Protein AF-A0A9P4SF48-F1 (afdb_monomer_lite)

Foldseek 3Di:
DPPPVVVLVCLLVVLDPVLLVVLVVLLVVLVVVCVVCCVPCVPPPLSVLSVVVSVLSVVLSVLCVPDDSVCNRVVSLVSLVVCVVSLVVNLVSLVVLCVVVPRVVVSVVSNVSSVSNCVSSVSVVSVVVVVVVVVVD

Sequence (137 aa):
MESHHTVSSQIIYGFNEIKYNRLIEIAEICKQLRRRHANQFRRALWYNQFQRFGKELRRLIEFIDTAEQTFRTIEILSRVQEWSSFIIHWTLSASQLIADVRYASIGVAWLGLLAEVSSILRLQELRTEVSSDETAH

Secondary structure (DSSP, 8-state):
--SHHHHHHHHHHH--HHHHHHHHHHHHHHHHHHHHHTTTSTT-HHHHHHHHHHHHHHHHHHHHHHS-TTTHHHHHHHHHHHHHHHHHHHHHHHHHHHHTSTTHHHHHHHHHHHHHHHHHTTHHHHHHHHHHHTT--

InterPro domains:
  IPR047204 RNase MRP protein 1, RNA binding domain [PF20945] (32-116)

Radius of gyration: 16.47 Å; chains: 1; bounding box: 49×40×40 Å

Structure (mmCIF, N/CA/C/O backbone):
data_AF-A0A9P4SF48-F1
#
_entry.id   AF-A0A9P4SF48-F1
#
loop_
_atom_site.group_PDB
_atom_site.id
_atom_site.type_symbol
_atom_site.label_atom_id
_atom_site.label_alt_id
_atom_site.label_comp_id
_atom_site.label_asym_id
_atom_site.label_entity_id
_atom_site.label_seq_id
_atom_site.pdbx_PDB_ins_code
_atom_site.Cartn_x
_atom_site.Cartn_y
_atom_site.Cartn_z
_atom_site.occupancy
_atom_site.B_iso_or_equiv
_atom_site.auth_seq_id
_atom_site.auth_comp_id
_atom_site.auth_asym_id
_atom_site.auth_atom_id
_atom_site.pdbx_PDB_model_num
ATOM 1 N N . MET A 1 1 ? -32.097 18.977 2.983 1.00 40.44 1 MET A N 1
ATOM 2 C CA . MET A 1 1 ? -31.167 19.139 4.125 1.00 40.44 1 MET A CA 1
ATOM 3 C C . MET A 1 1 ? -30.929 17.820 4.883 1.00 40.44 1 MET A C 1
ATOM 5 O O . MET A 1 1 ? -30.562 17.861 6.045 1.00 40.44 1 MET A O 1
ATOM 9 N N . GLU A 1 2 ? -31.066 16.644 4.250 1.00 34.16 2 GLU A N 1
ATOM 10 C CA . GLU A 1 2 ? -30.988 15.334 4.945 1.00 34.16 2 GLU A CA 1
ATOM 11 C C . GLU A 1 2 ? -29.824 14.433 4.481 1.00 34.16 2 GLU A C 1
ATOM 13 O O . GLU A 1 2 ? -29.672 13.322 4.973 1.00 34.16 2 GLU A O 1
ATOM 18 N N . SER A 1 3 ? -28.969 14.893 3.564 1.00 43.66 3 SER A N 1
ATOM 19 C CA . SER A 1 3 ? -27.959 14.056 2.895 1.00 43.66 3 SER A CA 1
ATOM 20 C C . SER A 1 3 ? -26.637 13.875 3.659 1.00 43.66 3 SER A C 1
ATOM 22 O O . SER A 1 3 ? -25.960 12.871 3.454 1.00 43.66 3 SER A O 1
ATOM 24 N N . HIS A 1 4 ? -26.264 14.793 4.560 1.00 38.34 4 HIS A N 1
ATOM 25 C CA . HIS A 1 4 ? -24.947 14.760 5.226 1.00 38.34 4 HIS A CA 1
ATOM 26 C C . HIS A 1 4 ? -24.825 13.683 6.321 1.00 38.34 4 HIS A C 1
ATOM 28 O O . HIS A 1 4 ? -23.736 13.170 6.569 1.00 38.34 4 HIS A O 1
ATOM 34 N N . HIS A 1 5 ? -25.932 13.281 6.957 1.00 38.88 5 HIS A N 1
ATOM 35 C CA . HIS A 1 5 ? -25.900 12.236 7.989 1.00 38.88 5 HIS A CA 1
ATOM 36 C C . HIS A 1 5 ? -25.850 10.815 7.406 1.00 38.88 5 HIS A C 1
ATOM 38 O O . HIS A 1 5 ? -25.310 9.908 8.036 1.00 38.88 5 HIS A O 1
ATOM 44 N N . THR A 1 6 ? -26.367 10.601 6.194 1.00 43.22 6 THR A N 1
ATOM 45 C CA . THR A 1 6 ? -26.578 9.256 5.637 1.00 43.22 6 THR A CA 1
ATOM 46 C C . THR A 1 6 ? -25.283 8.598 5.151 1.00 43.22 6 THR A C 1
ATOM 48 O O . THR A 1 6 ? -25.113 7.389 5.309 1.00 43.22 6 THR A O 1
ATOM 51 N N . VAL A 1 7 ? -24.345 9.376 4.600 1.00 46.00 7 VAL A N 1
ATOM 52 C CA . VAL A 1 7 ? -23.076 8.865 4.043 1.00 46.00 7 VAL A CA 1
ATOM 53 C C . VAL A 1 7 ? -22.065 8.563 5.147 1.00 46.00 7 VAL A C 1
ATOM 55 O O . VAL A 1 7 ? -21.490 7.475 5.164 1.00 46.00 7 VAL A O 1
ATOM 58 N N . SER A 1 8 ? -21.939 9.450 6.143 1.00 44.97 8 SER A N 1
ATOM 59 C CA . SER A 1 8 ? -21.146 9.177 7.350 1.00 44.97 8 SER A CA 1
ATOM 60 C C . SER A 1 8 ? -21.613 7.888 8.035 1.00 44.97 8 SER A C 1
ATOM 62 O O . SER A 1 8 ? -20.789 7.033 8.350 1.00 44.97 8 SER A O 1
ATOM 64 N N . SER A 1 9 ? -22.927 7.663 8.164 1.00 39.47 9 SER A N 1
ATOM 65 C CA . SER A 1 9 ? -23.473 6.394 8.667 1.00 39.47 9 SER A CA 1
ATOM 66 C C . SER A 1 9 ? -23.155 5.188 7.768 1.00 39.47 9 SER A C 1
ATOM 68 O O . SER A 1 9 ? -22.844 4.119 8.282 1.00 39.47 9 SER A O 1
ATOM 70 N N . GLN A 1 10 ? -23.152 5.318 6.439 1.00 44.03 10 GLN A N 1
ATOM 71 C CA . GLN A 1 10 ? -22.770 4.215 5.540 1.00 44.03 10 GLN A CA 1
ATOM 72 C C . GLN A 1 10 ? -21.273 3.881 5.568 1.00 44.03 10 GLN A C 1
ATOM 74 O O . GLN A 1 10 ? -20.910 2.729 5.339 1.00 44.03 10 GLN A O 1
ATOM 79 N N . ILE A 1 11 ? -20.404 4.844 5.880 1.00 49.44 11 ILE A N 1
ATOM 80 C CA . ILE A 1 11 ? -18.979 4.593 6.130 1.00 49.44 11 ILE A CA 1
ATOM 81 C C . ILE A 1 11 ? -18.800 3.904 7.495 1.00 49.44 11 ILE A C 1
ATOM 83 O O . ILE A 1 11 ? -18.066 2.919 7.578 1.00 49.44 11 ILE A O 1
ATOM 87 N N . ILE A 1 12 ? -19.550 4.339 8.523 1.00 46.34 12 ILE A N 1
ATOM 88 C CA . ILE A 1 12 ? -19.591 3.738 9.875 1.00 46.34 12 ILE A CA 1
ATOM 89 C C . ILE A 1 12 ? -20.062 2.269 9.839 1.00 46.34 12 ILE A C 1
ATOM 91 O O . ILE A 1 12 ? -19.484 1.428 10.521 1.00 46.34 12 ILE A O 1
ATOM 95 N N . TYR A 1 13 ? -21.071 1.934 9.027 1.00 42.44 13 TYR A N 1
ATOM 96 C CA . TYR A 1 13 ? -21.633 0.574 8.928 1.00 42.44 13 TYR A CA 1
ATOM 97 C C . TYR A 1 13 ? -21.076 -0.263 7.761 1.00 42.44 13 TYR A C 1
ATOM 99 O O . TYR A 1 13 ? -21.312 -1.468 7.688 1.00 42.44 13 TYR A O 1
ATOM 107 N N . GLY A 1 14 ? -20.350 0.355 6.826 1.00 50.97 14 GLY A N 1
ATOM 108 C CA . GLY A 1 14 ? -19.890 -0.282 5.591 1.00 50.97 14 GLY A CA 1
ATOM 109 C C . GLY A 1 14 ? -18.484 -0.869 5.658 1.00 50.97 14 GLY A C 1
ATOM 110 O O . GLY A 1 14 ? -18.079 -1.552 4.709 1.00 50.97 14 GLY A O 1
ATOM 111 N N . PHE A 1 15 ? -17.734 -0.605 6.730 1.00 61.31 15 PHE A N 1
ATOM 112 C CA . PHE A 1 15 ? -16.436 -1.222 6.984 1.00 61.31 15 PHE A CA 1
ATOM 113 C C . PHE A 1 15 ? -16.646 -2.590 7.643 1.00 61.31 15 PHE A C 1
ATOM 115 O O . PHE A 1 15 ? -16.582 -2.747 8.859 1.00 61.31 15 PHE A O 1
ATOM 122 N N . ASN A 1 16 ? -16.997 -3.575 6.818 1.00 69.56 16 ASN A N 1
ATOM 123 C CA . ASN A 1 16 ? -17.230 -4.938 7.272 1.00 69.56 16 ASN A CA 1
ATOM 124 C C . ASN A 1 16 ? -15.921 -5.739 7.349 1.00 69.56 16 ASN A C 1
ATOM 126 O O . ASN A 1 16 ? -14.893 -5.368 6.775 1.00 69.56 16 ASN A O 1
ATOM 130 N N . GLU A 1 17 ? -15.989 -6.877 8.032 1.00 75.81 17 GLU A N 1
ATOM 131 C CA . GLU A 1 17 ? -14.872 -7.810 8.206 1.00 75.81 17 GLU A CA 1
ATOM 132 C C . GLU A 1 17 ? -14.220 -8.210 6.869 1.00 75.81 17 GLU A C 1
ATOM 134 O O . GLU A 1 17 ? -13.002 -8.322 6.779 1.00 75.81 17 GLU A O 1
ATOM 139 N N . ILE A 1 18 ? -15.007 -8.324 5.793 1.00 80.00 18 ILE A N 1
ATOM 140 C CA . ILE A 1 18 ? -14.515 -8.658 4.448 1.00 80.00 18 ILE A CA 1
ATOM 141 C C . ILE A 1 18 ? -13.561 -7.578 3.921 1.00 80.00 18 ILE A C 1
ATOM 143 O O . ILE A 1 18 ? -12.457 -7.889 3.476 1.00 80.00 18 ILE A O 1
ATOM 147 N N . LYS A 1 19 ? -13.961 -6.302 3.975 1.00 83.56 19 LYS A N 1
ATOM 148 C CA . LYS A 1 19 ? -13.115 -5.184 3.530 1.00 83.56 19 LYS A CA 1
ATOM 149 C C . LYS A 1 19 ? -11.859 -5.057 4.380 1.00 83.56 19 LYS A C 1
ATOM 151 O O . LYS A 1 19 ? -10.785 -4.797 3.844 1.00 83.56 19 LYS A O 1
ATOM 156 N N . TYR A 1 20 ? -11.991 -5.266 5.686 1.00 85.44 20 TYR A N 1
ATOM 157 C CA . TYR A 1 20 ? -10.865 -5.243 6.611 1.00 85.44 20 TYR A CA 1
ATOM 158 C C . TYR A 1 20 ? -9.843 -6.348 6.301 1.00 85.44 20 TYR A C 1
ATOM 160 O O . TYR A 1 20 ? -8.666 -6.055 6.078 1.00 85.44 20 TYR A O 1
ATOM 168 N N . ASN A 1 21 ? -10.302 -7.595 6.166 1.00 87.56 21 ASN A N 1
ATOM 169 C CA . ASN A 1 21 ? -9.464 -8.727 5.766 1.00 87.56 21 ASN A CA 1
ATOM 170 C C . ASN A 1 21 ? -8.783 -8.464 4.422 1.00 87.56 21 ASN A C 1
ATOM 172 O O . ASN A 1 21 ? -7.598 -8.754 4.250 1.00 87.56 21 ASN A O 1
ATOM 176 N N . ARG A 1 22 ? -9.489 -7.815 3.492 1.00 91.81 22 ARG A N 1
ATOM 177 C CA . ARG A 1 22 ? -8.907 -7.453 2.204 1.00 91.81 22 ARG A CA 1
ATOM 1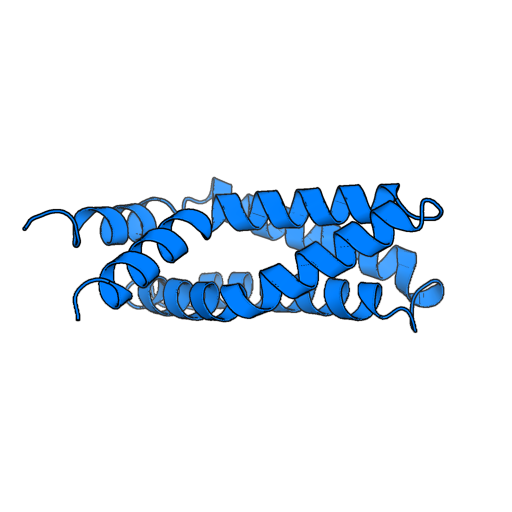78 C C . ARG A 1 22 ? -7.768 -6.437 2.323 1.00 91.81 22 ARG A C 1
ATOM 180 O O . ARG A 1 22 ? -6.761 -6.575 1.630 1.00 91.81 22 ARG A O 1
ATOM 187 N N . LEU A 1 23 ? -7.864 -5.451 3.219 1.00 91.25 23 LEU A N 1
ATOM 188 C CA . LEU A 1 23 ? -6.747 -4.534 3.485 1.00 91.25 23 LEU A CA 1
ATOM 189 C C . LEU A 1 23 ? -5.534 -5.268 4.070 1.00 91.25 23 LEU A C 1
ATOM 191 O O . LEU A 1 23 ? -4.406 -4.974 3.666 1.00 91.25 23 LEU A O 1
ATOM 195 N N . ILE A 1 24 ? -5.749 -6.239 4.966 1.00 93.44 24 ILE A N 1
ATOM 196 C CA . ILE A 1 24 ? -4.673 -7.083 5.510 1.00 93.44 24 ILE A CA 1
ATOM 197 C C . ILE A 1 24 ? -3.973 -7.853 4.387 1.00 93.44 24 ILE A C 1
ATOM 199 O O . ILE A 1 24 ? -2.742 -7.835 4.299 1.00 93.44 24 ILE A O 1
ATOM 203 N N . GLU A 1 25 ? -4.738 -8.486 3.498 1.00 95.69 25 GLU A N 1
ATOM 204 C CA . GLU A 1 25 ? -4.190 -9.211 2.349 1.00 95.69 25 GLU A CA 1
ATOM 205 C C . GLU A 1 25 ? -3.341 -8.297 1.458 1.00 95.69 25 GLU A C 1
ATOM 207 O O . GLU A 1 25 ? -2.202 -8.634 1.123 1.00 95.69 25 GLU A O 1
ATOM 212 N N . ILE A 1 26 ? -3.846 -7.104 1.126 1.00 95.88 26 ILE A N 1
ATOM 213 C CA . ILE A 1 26 ? -3.108 -6.114 0.330 1.00 95.88 26 ILE A CA 1
ATOM 214 C C . ILE A 1 26 ? -1.818 -5.688 1.045 1.00 95.88 26 ILE A C 1
ATOM 216 O O . ILE A 1 26 ? -0.759 -5.584 0.413 1.00 95.88 26 ILE A O 1
ATOM 220 N N . ALA A 1 27 ? -1.863 -5.470 2.361 1.00 95.62 27 ALA A N 1
ATOM 221 C CA . ALA A 1 27 ? -0.685 -5.119 3.149 1.00 95.62 27 ALA A CA 1
ATOM 222 C C . ALA A 1 27 ? 0.371 -6.236 3.146 1.00 95.62 27 ALA A C 1
ATOM 224 O O . ALA A 1 27 ? 1.577 -5.947 3.073 1.00 95.62 27 ALA A O 1
ATOM 225 N N . GLU A 1 28 ? -0.055 -7.501 3.173 1.00 96.69 28 GLU A N 1
ATOM 226 C CA . GLU A 1 28 ? 0.846 -8.648 3.081 1.00 96.69 28 GLU A CA 1
ATOM 227 C C . GLU A 1 28 ? 1.441 -8.783 1.673 1.00 96.69 28 GLU A C 1
ATOM 229 O O . GLU A 1 28 ? 2.657 -8.951 1.549 1.00 96.69 28 GLU A O 1
ATOM 234 N N . ILE A 1 29 ? 0.653 -8.581 0.611 1.00 95.94 29 ILE A N 1
ATOM 235 C CA . ILE A 1 29 ? 1.164 -8.511 -0.770 1.00 95.94 29 ILE A CA 1
ATOM 236 C C . ILE A 1 29 ? 2.232 -7.415 -0.879 1.00 95.94 29 ILE A C 1
ATOM 238 O O . ILE A 1 29 ? 3.336 -7.658 -1.376 1.00 95.94 29 ILE A O 1
ATOM 242 N N . CYS A 1 30 ? 1.965 -6.222 -0.337 1.00 94.94 30 CYS A N 1
ATOM 243 C CA . CYS A 1 30 ? 2.929 -5.122 -0.336 1.00 94.94 30 CYS A CA 1
ATOM 244 C C . CYS A 1 30 ? 4.225 -5.497 0.394 1.00 94.94 30 CYS A C 1
ATOM 246 O O . CYS A 1 30 ? 5.331 -5.180 -0.055 1.00 94.94 30 CYS A O 1
ATOM 248 N N . LYS A 1 31 ? 4.112 -6.193 1.529 1.00 95.44 31 LYS A N 1
ATOM 249 C CA . LYS A 1 31 ? 5.257 -6.680 2.305 1.00 95.44 31 LYS A CA 1
ATOM 250 C C . LYS A 1 31 ? 6.065 -7.726 1.538 1.00 95.44 31 LYS A C 1
ATOM 252 O O . LYS A 1 31 ? 7.296 -7.643 1.564 1.00 95.44 31 LYS A O 1
ATOM 257 N N . GLN A 1 32 ? 5.412 -8.661 0.853 1.00 94.62 32 GLN A N 1
ATOM 258 C CA . GLN A 1 32 ? 6.067 -9.686 0.039 1.00 94.62 32 GLN A CA 1
ATOM 259 C C . GLN A 1 32 ? 6.794 -9.075 -1.163 1.00 94.62 32 GLN A C 1
ATOM 261 O O . GLN A 1 32 ? 7.984 -9.336 -1.350 1.00 94.62 32 GLN A O 1
ATOM 266 N N . LEU A 1 33 ? 6.136 -8.184 -1.913 1.00 92.31 33 LEU A N 1
ATOM 267 C CA . LEU A 1 33 ? 6.748 -7.453 -3.028 1.00 92.31 33 LEU A CA 1
ATOM 268 C C . LEU A 1 33 ? 7.956 -6.635 -2.563 1.00 92.31 33 LEU A C 1
ATOM 270 O O . LEU A 1 33 ? 9.031 -6.708 -3.158 1.00 92.31 33 LEU A O 1
ATOM 274 N N . ARG A 1 34 ? 7.824 -5.923 -1.438 1.00 92.19 34 ARG A N 1
ATOM 275 C CA . ARG A 1 34 ? 8.937 -5.183 -0.832 1.00 92.19 34 ARG A CA 1
ATOM 276 C C . ARG A 1 34 ? 10.104 -6.113 -0.497 1.00 92.19 34 ARG A C 1
ATOM 278 O O . ARG A 1 34 ? 11.241 -5.809 -0.830 1.00 92.19 34 ARG A O 1
ATOM 285 N N . ARG A 1 35 ? 9.853 -7.258 0.146 1.00 93.19 35 ARG A N 1
ATOM 286 C CA . ARG A 1 35 ? 10.916 -8.225 0.478 1.00 93.19 35 ARG A CA 1
ATOM 287 C C . ARG A 1 35 ? 11.625 -8.738 -0.776 1.00 93.19 35 ARG A C 1
ATOM 289 O O . ARG A 1 35 ? 12.851 -8.746 -0.803 1.00 93.19 35 ARG A O 1
ATOM 296 N N . ARG A 1 36 ? 10.868 -9.098 -1.816 1.00 92.12 36 ARG A N 1
ATOM 297 C CA . ARG A 1 36 ? 11.408 -9.619 -3.080 1.00 92.12 36 ARG A CA 1
ATOM 298 C C . ARG A 1 36 ? 12.283 -8.602 -3.812 1.00 92.12 36 ARG A C 1
ATOM 300 O O . ARG A 1 36 ? 13.304 -8.973 -4.381 1.00 92.12 36 ARG A O 1
ATOM 307 N N . HIS A 1 37 ? 11.904 -7.327 -3.778 1.00 89.88 37 HIS A N 1
ATOM 308 C CA . HIS A 1 37 ? 12.526 -6.296 -4.607 1.00 89.88 37 HIS A CA 1
ATOM 309 C C . HIS A 1 37 ? 13.436 -5.312 -3.850 1.00 89.88 37 HIS A C 1
ATOM 311 O O . HIS A 1 37 ? 14.045 -4.434 -4.465 1.00 89.88 37 HIS A O 1
ATOM 317 N N . ALA A 1 38 ? 13.608 -5.480 -2.533 1.00 89.62 38 ALA A N 1
ATOM 318 C CA . ALA A 1 38 ? 14.399 -4.579 -1.688 1.00 89.62 38 ALA A CA 1
ATOM 319 C C . ALA A 1 38 ? 15.848 -4.381 -2.135 1.00 89.62 38 ALA A C 1
ATOM 321 O O . ALA A 1 38 ? 16.389 -3.290 -1.967 1.00 89.62 38 ALA A O 1
ATOM 322 N N . ASN A 1 39 ? 16.478 -5.411 -2.697 1.00 90.94 39 ASN A N 1
ATOM 323 C CA . ASN A 1 39 ? 17.860 -5.315 -3.164 1.00 90.94 39 ASN A CA 1
ATOM 324 C C . ASN A 1 39 ? 17.962 -4.757 -4.588 1.00 90.94 39 ASN A C 1
ATOM 326 O O . ASN A 1 39 ? 18.960 -4.122 -4.908 1.00 90.94 39 ASN A O 1
ATOM 330 N N . GLN A 1 40 ? 16.928 -4.942 -5.413 1.00 90.38 40 GLN A N 1
ATOM 331 C CA . GLN A 1 40 ? 16.910 -4.498 -6.810 1.00 90.38 40 GLN A CA 1
ATOM 332 C C . GLN A 1 40 ? 16.604 -3.001 -6.930 1.00 90.38 40 GLN A C 1
ATOM 334 O O . GLN A 1 40 ? 17.229 -2.305 -7.723 1.00 90.38 40 GLN A O 1
ATOM 339 N N . PHE A 1 41 ? 15.679 -2.485 -6.114 1.00 91.56 41 PHE A N 1
ATOM 340 C CA . PHE A 1 41 ? 15.150 -1.124 -6.276 1.00 91.56 41 PHE A CA 1
ATOM 341 C C . PHE 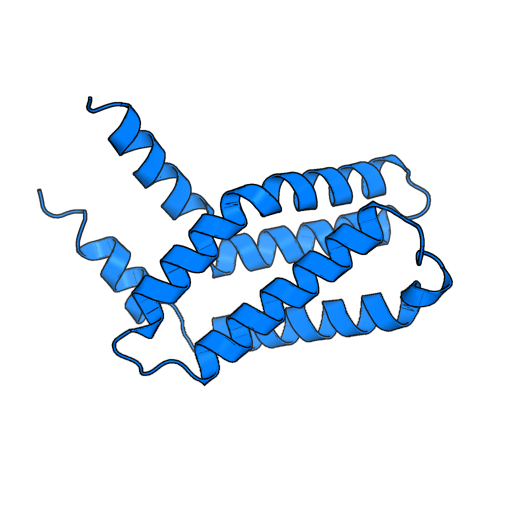A 1 41 ? 15.397 -0.216 -5.076 1.00 91.56 41 PHE A C 1
ATOM 343 O O . PHE A 1 41 ? 14.740 0.809 -4.937 1.00 91.56 41 PHE A O 1
ATOM 350 N N . ARG A 1 42 ? 16.377 -0.541 -4.222 1.00 88.88 42 ARG A N 1
ATOM 351 C CA . ARG A 1 42 ? 16.677 0.202 -2.983 1.00 88.88 42 ARG A CA 1
ATOM 352 C C . ARG A 1 42 ? 16.781 1.722 -3.166 1.00 88.88 42 ARG A C 1
ATOM 354 O O . ARG A 1 42 ? 16.457 2.462 -2.248 1.00 88.88 42 ARG A O 1
ATOM 361 N N . ARG A 1 43 ? 17.279 2.177 -4.319 1.00 90.75 43 ARG A N 1
ATOM 362 C CA . ARG A 1 43 ? 17.488 3.600 -4.640 1.00 90.75 43 ARG A CA 1
ATOM 363 C C . ARG A 1 43 ? 16.439 4.174 -5.598 1.00 90.75 43 ARG A C 1
ATOM 365 O O . ARG A 1 43 ? 16.538 5.338 -5.967 1.00 90.75 43 ARG A O 1
ATOM 372 N N . ALA A 1 44 ? 15.465 3.377 -6.032 1.00 89.62 44 ALA A N 1
ATOM 373 C CA . ALA A 1 44 ? 14.458 3.835 -6.974 1.00 89.62 44 ALA A CA 1
ATOM 374 C C . ALA A 1 44 ? 13.413 4.705 -6.263 1.00 89.62 44 ALA A C 1
ATOM 376 O O . ALA A 1 44 ? 12.854 4.317 -5.237 1.00 89.62 44 ALA A O 1
ATOM 377 N N . LEU A 1 45 ? 13.113 5.877 -6.829 1.00 89.50 45 LEU A N 1
ATOM 378 C CA . LEU A 1 45 ? 12.154 6.818 -6.240 1.00 89.50 45 LEU A CA 1
ATOM 379 C C . LEU A 1 45 ? 10.749 6.215 -6.122 1.00 89.50 45 LEU A C 1
ATOM 381 O O . LEU A 1 45 ? 10.121 6.324 -5.069 1.00 89.50 45 LEU A O 1
ATOM 385 N N . TRP A 1 46 ? 10.291 5.510 -7.161 1.00 91.44 46 TRP A N 1
ATOM 386 C CA . TRP A 1 46 ? 9.006 4.805 -7.138 1.00 91.44 46 TRP A CA 1
ATOM 387 C C . TRP A 1 46 ? 8.952 3.759 -6.017 1.00 91.44 46 TRP A C 1
ATOM 389 O O . TRP A 1 46 ? 7.909 3.563 -5.400 1.00 91.44 46 TRP A O 1
ATOM 399 N N . TYR A 1 47 ? 10.084 3.121 -5.702 1.00 92.88 47 TYR A N 1
ATOM 400 C CA . TYR A 1 47 ? 10.156 2.090 -4.673 1.00 92.88 47 TYR A CA 1
ATOM 401 C C . TYR A 1 47 ? 10.023 2.691 -3.271 1.00 92.88 47 TYR A C 1
ATOM 403 O O . TYR A 1 47 ? 9.330 2.125 -2.428 1.00 92.88 47 TYR A O 1
ATOM 411 N N . ASN A 1 48 ? 10.580 3.881 -3.037 1.00 92.44 48 ASN A N 1
ATOM 412 C CA . ASN A 1 48 ? 10.353 4.628 -1.796 1.00 92.44 48 ASN A CA 1
ATOM 413 C C . ASN A 1 48 ? 8.870 4.999 -1.624 1.00 92.44 48 ASN A C 1
ATOM 415 O O . ASN A 1 48 ? 8.321 4.886 -0.527 1.00 92.44 48 ASN A O 1
ATOM 419 N N . GLN A 1 49 ? 8.201 5.396 -2.711 1.00 93.25 49 GLN A N 1
ATOM 420 C CA . GLN A 1 49 ? 6.768 5.704 -2.699 1.00 93.25 49 GLN A CA 1
ATOM 421 C C . GLN A 1 49 ? 5.917 4.453 -2.443 1.00 93.25 49 GLN A C 1
ATOM 423 O O . GLN A 1 49 ? 5.010 4.487 -1.613 1.00 93.25 49 GLN A O 1
ATOM 428 N N . PHE A 1 50 ? 6.272 3.319 -3.049 1.00 94.06 50 PHE A N 1
ATOM 429 C CA . PHE A 1 50 ? 5.649 2.024 -2.772 1.00 94.06 50 PHE A CA 1
ATOM 430 C C . PHE A 1 50 ? 5.830 1.586 -1.309 1.00 94.06 50 PHE A C 1
ATOM 432 O O . PHE A 1 50 ? 4.892 1.125 -0.656 1.00 94.06 50 PHE A O 1
ATOM 439 N N . GLN A 1 51 ? 7.030 1.769 -0.751 1.00 93.88 51 GLN A N 1
ATOM 440 C CA . GLN A 1 51 ? 7.292 1.496 0.661 1.00 93.88 51 GLN A CA 1
ATOM 441 C C . GLN A 1 51 ? 6.453 2.380 1.584 1.00 93.88 51 GLN A C 1
ATOM 443 O O . GLN A 1 51 ? 5.945 1.883 2.593 1.00 93.88 51 GLN A O 1
ATOM 448 N N . ARG A 1 52 ? 6.308 3.666 1.243 1.00 93.12 52 ARG A N 1
ATOM 449 C CA . ARG A 1 52 ? 5.461 4.607 1.978 1.00 93.12 52 ARG A CA 1
ATOM 450 C C . ARG A 1 52 ? 4.002 4.168 1.938 1.00 93.12 52 ARG A C 1
ATOM 452 O O . ARG A 1 52 ? 3.416 4.038 3.004 1.00 93.12 52 ARG A O 1
ATOM 459 N N . PHE A 1 53 ? 3.468 3.841 0.763 1.00 93.69 53 PHE A N 1
ATOM 460 C CA . PHE A 1 53 ? 2.120 3.286 0.611 1.00 93.69 53 PHE A CA 1
ATOM 461 C C . PHE A 1 53 ? 1.889 2.082 1.536 1.00 93.69 53 PHE A C 1
ATOM 463 O O . PHE A 1 53 ? 1.000 2.105 2.382 1.00 93.69 53 PHE A O 1
ATOM 470 N N . GLY A 1 54 ? 2.755 1.065 1.471 1.00 94.25 54 GLY A N 1
ATOM 471 C CA . GLY A 1 54 ? 2.617 -0.117 2.326 1.00 94.25 54 GLY A CA 1
ATOM 472 C C . GLY A 1 54 ? 2.816 0.159 3.825 1.00 94.25 54 GLY A C 1
ATOM 473 O O . GLY A 1 54 ? 2.383 -0.637 4.657 1.00 94.25 54 GLY A O 1
ATOM 474 N N . LYS A 1 55 ? 3.506 1.244 4.202 1.00 93.38 55 LYS A N 1
ATOM 475 C CA . LYS A 1 55 ? 3.647 1.679 5.600 1.00 93.38 55 LYS A CA 1
ATOM 476 C C . LYS A 1 55 ? 2.380 2.373 6.090 1.00 93.38 55 LYS A C 1
ATOM 478 O O . LYS A 1 55 ? 1.917 2.034 7.172 1.00 93.38 55 LYS A O 1
ATOM 483 N N . GLU A 1 56 ? 1.834 3.297 5.307 1.00 91.75 56 GLU A N 1
ATOM 484 C CA . GLU A 1 56 ? 0.581 3.975 5.644 1.00 91.75 56 GLU A CA 1
ATOM 485 C C . GLU A 1 56 ? -0.579 2.978 5.715 1.00 91.75 56 GLU A C 1
ATOM 487 O O . GLU A 1 56 ? -1.331 2.997 6.684 1.00 91.75 56 GLU A O 1
ATOM 492 N N . LEU A 1 57 ? -0.645 2.010 4.795 1.00 92.12 57 LEU A N 1
ATOM 493 C CA . LEU A 1 57 ? -1.651 0.949 4.850 1.00 92.12 57 LEU A CA 1
ATOM 494 C C . LEU A 1 57 ? -1.600 0.136 6.148 1.00 92.12 57 LEU A C 1
ATOM 496 O O . LEU A 1 57 ? -2.635 -0.103 6.761 1.00 92.12 57 LEU A O 1
ATOM 500 N N . ARG A 1 58 ? -0.404 -0.245 6.608 1.00 92.50 58 ARG A N 1
ATOM 501 C CA . ARG A 1 58 ? -0.258 -0.928 7.903 1.00 92.50 58 ARG A CA 1
ATOM 502 C C . ARG A 1 58 ? -0.690 -0.054 9.073 1.00 92.50 58 ARG A C 1
ATOM 504 O O . ARG A 1 58 ? -1.393 -0.544 9.940 1.00 92.50 58 ARG A O 1
ATOM 511 N N . ARG A 1 59 ? -0.321 1.230 9.070 1.00 90.19 59 ARG A N 1
ATOM 512 C CA . ARG A 1 59 ? -0.742 2.179 10.112 1.00 90.19 59 ARG A CA 1
ATOM 513 C C . ARG A 1 59 ? -2.257 2.315 10.178 1.00 90.19 59 ARG A C 1
ATOM 515 O O . ARG A 1 59 ? -2.798 2.423 11.267 1.00 90.19 59 ARG A O 1
ATOM 522 N N . LEU A 1 60 ? -2.930 2.308 9.028 1.00 86.94 60 LEU A N 1
ATOM 523 C CA . LEU A 1 60 ? -4.387 2.331 8.972 1.00 86.94 60 LEU A CA 1
ATOM 524 C C . LEU A 1 60 ? -4.990 1.058 9.578 1.00 86.94 60 LEU A C 1
ATOM 526 O O . LEU A 1 60 ? -5.923 1.160 10.361 1.00 86.94 60 LEU A O 1
ATOM 530 N N . ILE A 1 61 ? -4.446 -0.118 9.256 1.00 88.62 61 ILE A N 1
ATOM 531 C CA . ILE A 1 61 ? -4.898 -1.404 9.815 1.00 88.62 61 ILE A CA 1
ATOM 532 C C . ILE A 1 61 ? -4.682 -1.448 11.332 1.00 88.62 61 ILE A C 1
ATOM 534 O O . ILE A 1 61 ? -5.623 -1.716 12.067 1.00 88.62 61 ILE A O 1
ATOM 538 N N . GLU A 1 62 ? -3.479 -1.108 11.801 1.00 88.44 62 GLU A N 1
ATOM 539 C CA . GLU A 1 62 ? -3.153 -1.025 13.232 1.00 88.44 62 GLU A CA 1
ATOM 540 C C . GLU A 1 62 ? -4.102 -0.061 13.952 1.00 88.44 62 GLU A C 1
ATOM 542 O O . GLU A 1 62 ? -4.625 -0.375 15.016 1.00 88.44 62 GLU A O 1
ATOM 547 N N . PHE A 1 63 ? -4.374 1.093 13.339 1.00 83.81 63 PHE A N 1
ATOM 548 C CA . PHE A 1 63 ? -5.321 2.062 13.868 1.00 83.81 63 PHE A CA 1
ATOM 549 C C . PHE A 1 63 ? -6.742 1.489 13.960 1.00 83.81 63 PHE A C 1
ATOM 551 O O . PHE A 1 63 ? -7.397 1.638 14.991 1.00 83.81 63 PHE A O 1
ATOM 558 N N . ILE A 1 64 ? -7.205 0.807 12.907 1.00 80.75 64 ILE A N 1
ATOM 559 C CA . ILE A 1 64 ? -8.498 0.120 12.905 1.00 80.75 64 ILE A CA 1
ATOM 560 C C . ILE A 1 64 ? -8.548 -0.923 14.021 1.00 80.75 64 ILE A C 1
ATOM 562 O O . ILE A 1 64 ? -9.581 -1.030 14.663 1.00 80.75 64 ILE A O 1
ATOM 566 N N . ASP A 1 65 ? -7.473 -1.655 14.301 1.00 82.50 65 ASP A N 1
ATOM 567 C CA . ASP A 1 65 ? -7.468 -2.655 15.373 1.00 82.50 65 ASP A CA 1
ATOM 568 C C . ASP A 1 65 ? -7.555 -2.033 16.765 1.00 82.50 65 ASP A C 1
ATOM 570 O O . ASP A 1 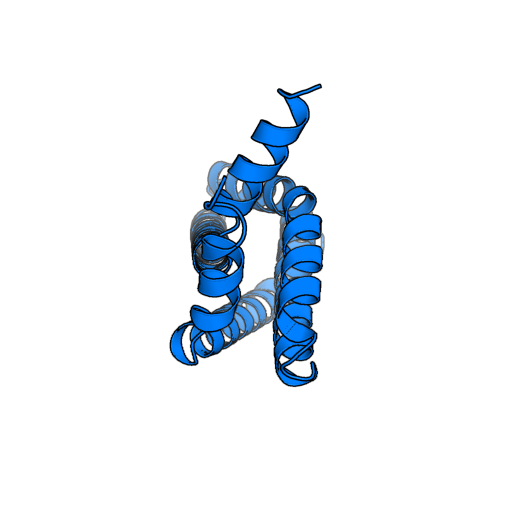65 ? -8.284 -2.534 17.622 1.00 82.50 65 ASP A O 1
ATOM 574 N N . THR A 1 66 ? -6.833 -0.935 16.995 1.00 79.12 66 THR A N 1
ATOM 575 C CA . THR A 1 66 ? -6.683 -0.348 18.334 1.00 79.12 66 THR A CA 1
ATOM 576 C C . THR A 1 66 ? -7.744 0.685 18.697 1.00 79.12 66 THR A C 1
ATOM 578 O O . THR A 1 66 ? -7.930 0.965 19.878 1.00 79.12 66 THR A O 1
ATOM 581 N N . ALA A 1 67 ? -8.420 1.290 17.717 1.00 67.88 67 ALA A N 1
ATOM 582 C CA . ALA A 1 67 ? -9.376 2.361 17.981 1.00 67.88 67 ALA A CA 1
ATOM 583 C C . ALA A 1 67 ? -10.663 1.830 18.631 1.00 67.88 67 ALA A C 1
ATOM 585 O O . ALA A 1 67 ? -11.287 0.896 18.109 1.00 67.88 67 ALA A O 1
ATOM 586 N N . GLU A 1 68 ? -11.100 2.469 19.723 1.00 62.47 68 GLU A N 1
ATOM 587 C CA . GLU A 1 68 ? -12.432 2.268 20.303 1.00 62.47 68 GLU A CA 1
ATOM 588 C C . GLU A 1 68 ? -13.515 2.542 19.245 1.00 62.47 68 GLU A C 1
ATOM 590 O O . GLU A 1 68 ? -13.408 3.493 18.462 1.00 62.47 68 GLU A O 1
ATOM 595 N N . GLN A 1 69 ? -14.563 1.704 19.204 1.00 60.84 69 GLN A N 1
ATOM 596 C CA . GLN A 1 69 ? -15.601 1.722 18.156 1.00 60.84 69 GLN A CA 1
ATOM 597 C C . GLN A 1 69 ? -16.202 3.115 17.902 1.00 60.84 69 GLN A C 1
ATOM 599 O O . GLN A 1 69 ? -16.553 3.431 16.769 1.00 60.84 69 GLN A O 1
ATOM 604 N N . THR A 1 70 ? -16.292 3.953 18.935 1.00 54.97 70 THR A N 1
ATOM 605 C CA . THR A 1 70 ? -16.924 5.278 18.913 1.00 54.97 70 THR A CA 1
ATOM 606 C C . THR A 1 70 ? -16.102 6.363 18.207 1.00 54.97 70 THR A C 1
ATOM 608 O O . THR A 1 70 ? -16.694 7.255 17.607 1.00 54.97 70 THR A O 1
ATOM 611 N N . PHE A 1 71 ? -14.765 6.290 18.220 1.00 57.75 71 PHE A N 1
ATOM 612 C CA . PHE A 1 71 ? -13.879 7.294 17.588 1.00 57.75 71 PHE A CA 1
ATOM 613 C C . PHE A 1 71 ? -13.262 6.820 16.267 1.00 57.75 71 PHE A C 1
ATOM 615 O O . PHE A 1 71 ? -12.764 7.623 15.475 1.00 57.75 71 PHE A O 1
ATOM 622 N N . ARG A 1 72 ? -13.360 5.514 15.999 1.00 66.12 72 ARG A N 1
ATOM 623 C CA . ARG A 1 72 ? -12.759 4.828 14.854 1.00 66.12 72 ARG A CA 1
ATOM 624 C C . ARG A 1 72 ? -13.082 5.498 13.513 1.00 66.12 72 ARG A C 1
ATOM 626 O O . ARG A 1 72 ? -12.198 5.630 12.677 1.00 66.12 72 ARG A O 1
ATOM 633 N N . THR A 1 73 ? -14.309 5.965 13.297 1.00 65.19 73 THR A N 1
ATOM 634 C CA . THR A 1 73 ? -14.730 6.436 11.967 1.00 65.19 73 THR A CA 1
ATOM 635 C C . THR A 1 73 ? -14.224 7.832 11.616 1.00 65.19 73 THR A C 1
ATOM 637 O O . THR A 1 73 ? -13.710 8.023 10.518 1.00 65.19 73 THR A O 1
ATOM 640 N N . ILE A 1 74 ? -14.333 8.806 12.524 1.00 67.00 74 ILE A N 1
ATOM 641 C CA . ILE A 1 74 ? -13.899 10.190 12.254 1.00 67.00 74 ILE A CA 1
ATOM 642 C C . ILE A 1 74 ? -12.382 10.230 12.037 1.00 67.00 74 ILE A C 1
ATOM 644 O O . ILE A 1 74 ? -11.892 10.891 11.123 1.00 67.00 74 ILE A O 1
ATOM 648 N N . GLU A 1 75 ? -11.634 9.461 12.826 1.00 71.00 75 GLU A N 1
ATOM 649 C CA . GLU A 1 75 ? -10.181 9.383 12.694 1.00 71.00 75 GLU A CA 1
ATOM 650 C C . GLU A 1 75 ? -9.740 8.587 11.453 1.00 71.00 75 GLU A C 1
ATOM 652 O O . GLU A 1 75 ? -8.768 8.982 10.803 1.00 71.00 75 GLU A O 1
ATOM 657 N N . ILE A 1 76 ? -10.468 7.530 11.054 1.00 72.38 76 ILE A N 1
ATOM 658 C CA . ILE A 1 76 ? -10.254 6.876 9.748 1.00 72.38 76 ILE A CA 1
ATOM 659 C C . ILE A 1 76 ? -10.469 7.886 8.624 1.00 72.38 76 ILE A C 1
ATOM 661 O O . ILE A 1 76 ? -9.609 8.004 7.758 1.00 72.38 76 ILE A O 1
ATOM 665 N N . LEU A 1 77 ? -11.576 8.630 8.642 1.00 71.00 77 LEU A N 1
ATOM 666 C CA . LEU A 1 77 ? -11.890 9.614 7.607 1.00 71.00 77 LEU A CA 1
ATOM 667 C C . LEU A 1 77 ? -10.817 10.697 7.504 1.00 71.00 77 LEU A C 1
ATOM 669 O O . LEU A 1 77 ? -10.337 10.962 6.406 1.00 71.00 77 LEU A O 1
ATOM 673 N N . SER A 1 78 ? -10.377 11.244 8.636 1.00 76.06 78 SER A N 1
ATOM 674 C CA . SER A 1 78 ? -9.293 12.228 8.688 1.00 76.06 78 SER A CA 1
ATOM 675 C C . SER A 1 78 ? -7.993 11.683 8.076 1.00 76.06 78 SER A C 1
ATOM 677 O O . SER A 1 78 ? -7.410 12.293 7.180 1.00 76.06 78 SER A O 1
ATOM 679 N N . ARG A 1 79 ? -7.582 10.462 8.448 1.00 77.69 79 ARG A N 1
ATOM 680 C CA . ARG A 1 79 ? -6.393 9.808 7.868 1.00 77.69 79 ARG A CA 1
ATOM 681 C C . ARG A 1 79 ? -6.536 9.534 6.373 1.00 77.69 79 ARG A C 1
ATOM 683 O O . ARG A 1 79 ? -5.584 9.701 5.614 1.00 77.69 79 ARG A O 1
ATOM 690 N N . VAL A 1 80 ? -7.713 9.094 5.943 1.00 76.19 80 VAL A N 1
ATOM 691 C CA . VAL A 1 80 ? -8.023 8.844 4.531 1.00 76.19 80 VAL A CA 1
ATOM 692 C C . VAL A 1 80 ? -7.999 10.160 3.744 1.00 76.19 80 VAL A C 1
ATOM 694 O O . VAL A 1 80 ? -7.482 10.202 2.628 1.00 76.19 80 VAL A O 1
ATOM 697 N N . GLN A 1 81 ? -8.452 11.260 4.341 1.00 75.75 81 GLN A N 1
ATOM 698 C CA . GLN A 1 81 ? -8.373 12.591 3.751 1.00 75.75 81 GLN A CA 1
ATOM 699 C C . GLN A 1 81 ? -6.921 13.067 3.610 1.00 75.75 81 GLN A C 1
ATOM 701 O O . GLN A 1 81 ? -6.562 13.584 2.552 1.00 75.75 81 GLN A O 1
ATOM 706 N N . GLU A 1 82 ? -6.041 12.802 4.580 1.00 76.94 82 GLU A N 1
ATOM 707 C CA . GLU A 1 82 ? -4.598 13.067 4.440 1.00 76.94 82 GLU A CA 1
ATOM 708 C C . GLU A 1 82 ? -3.980 12.301 3.255 1.00 76.94 82 GLU A C 1
ATOM 710 O O . GLU A 1 82 ? -3.104 12.817 2.547 1.00 76.94 82 GLU A O 1
ATOM 715 N N . TRP A 1 83 ? -4.462 11.082 2.983 1.00 83.94 83 TRP A N 1
ATOM 716 C CA . TRP A 1 83 ? -3.975 10.260 1.872 1.00 83.94 83 TRP A CA 1
ATOM 717 C C . TRP A 1 83 ? -4.354 10.796 0.497 1.00 83.94 83 TRP A C 1
ATOM 719 O O . TRP A 1 83 ? -3.698 10.423 -0.477 1.00 83.94 83 TRP A O 1
ATOM 729 N N . SER A 1 84 ? -5.338 11.693 0.392 1.00 75.00 84 SER A N 1
ATOM 730 C CA . SER A 1 84 ? -5.685 12.347 -0.879 1.00 75.00 84 SER A CA 1
ATOM 731 C C . SER A 1 84 ? -4.476 13.042 -1.521 1.00 75.00 84 SER A C 1
ATOM 733 O O . SER A 1 84 ? -4.296 12.992 -2.737 1.00 75.00 84 SER A O 1
ATOM 735 N N . SER A 1 85 ? -3.580 13.599 -0.703 1.00 78.19 85 SER A N 1
ATOM 736 C CA . SER A 1 85 ? -2.333 14.204 -1.173 1.00 78.19 85 SER A CA 1
ATOM 737 C C . SER A 1 85 ? -1.319 13.153 -1.654 1.00 78.19 85 SER A C 1
ATOM 739 O O . SER A 1 85 ? -0.657 13.329 -2.678 1.00 78.19 85 SER A O 1
ATOM 741 N N . PHE A 1 86 ? -1.217 12.012 -0.966 1.00 84.50 86 PHE A N 1
ATOM 742 C CA . PHE A 1 86 ? -0.260 10.954 -1.302 1.00 84.50 86 PHE A CA 1
ATOM 743 C C . PHE A 1 86 ? -0.698 10.100 -2.484 1.00 84.50 86 PHE A C 1
ATOM 745 O O . PHE A 1 86 ? 0.156 9.624 -3.235 1.00 84.50 86 PHE A O 1
ATOM 752 N N . ILE A 1 87 ? -2.003 9.925 -2.687 1.00 85.19 87 ILE A N 1
ATOM 753 C CA . ILE A 1 87 ? -2.515 9.018 -3.709 1.00 85.19 87 ILE A CA 1
ATOM 754 C C . ILE A 1 87 ? -2.178 9.482 -5.120 1.00 85.19 87 ILE A C 1
ATOM 756 O O . ILE A 1 87 ? -1.872 8.654 -5.978 1.00 85.19 87 ILE A O 1
ATOM 760 N N . ILE A 1 88 ? -2.131 10.798 -5.342 1.00 85.88 88 ILE A N 1
ATOM 761 C CA . ILE A 1 88 ? -1.680 11.392 -6.603 1.00 85.88 88 ILE A CA 1
ATOM 762 C C . ILE A 1 88 ? -0.218 11.005 -6.851 1.00 85.88 88 ILE A C 1
ATOM 764 O O . ILE A 1 88 ? 0.122 10.486 -7.915 1.00 85.88 88 ILE A O 1
ATOM 768 N N . HIS A 1 89 ? 0.649 11.170 -5.849 1.00 89.50 89 HIS A N 1
ATOM 769 C CA . HIS A 1 89 ? 2.066 10.824 -5.962 1.00 89.50 89 HIS A CA 1
ATOM 770 C C . HIS A 1 89 ? 2.300 9.322 -6.161 1.00 89.50 89 HIS A C 1
ATOM 772 O O . HIS A 1 89 ? 3.165 8.936 -6.953 1.00 89.50 89 HIS A O 1
ATOM 778 N N . TRP A 1 90 ? 1.532 8.469 -5.484 1.00 93.25 90 TRP A N 1
ATOM 779 C CA . TRP A 1 90 ? 1.608 7.018 -5.655 1.00 93.25 90 TRP A CA 1
ATOM 780 C C . TRP A 1 90 ? 1.135 6.588 -7.044 1.00 93.25 90 TRP A C 1
ATOM 782 O O . TRP A 1 90 ? 1.828 5.821 -7.709 1.00 93.25 90 TRP A O 1
ATOM 792 N N . THR A 1 91 ? 0.023 7.146 -7.525 1.00 91.88 91 THR A N 1
ATOM 793 C CA . THR A 1 91 ? -0.531 6.853 -8.856 1.00 91.88 91 THR A CA 1
ATOM 794 C C . THR A 1 91 ? 0.420 7.290 -9.967 1.00 91.88 91 THR A C 1
ATOM 796 O O . THR A 1 91 ? 0.672 6.526 -10.901 1.00 91.88 91 THR A O 1
ATOM 799 N N . LEU A 1 92 ? 1.010 8.484 -9.855 1.00 91.88 92 LEU A N 1
ATOM 800 C CA . LEU A 1 92 ? 2.014 8.967 -10.805 1.00 91.88 92 LEU A CA 1
ATOM 801 C C . LEU A 1 92 ? 3.271 8.091 -10.790 1.00 91.88 92 LEU A C 1
ATOM 803 O O . LEU A 1 92 ? 3.775 7.736 -11.851 1.00 91.88 92 LEU A O 1
ATOM 807 N N . SER A 1 93 ? 3.742 7.682 -9.609 1.00 93.31 93 SER A N 1
ATOM 808 C CA . SER A 1 93 ? 4.911 6.800 -9.479 1.00 93.31 93 SER A CA 1
ATOM 809 C C . SER A 1 93 ? 4.666 5.421 -10.097 1.00 93.31 93 SER A C 1
ATOM 811 O O . SER A 1 93 ? 5.539 4.885 -10.780 1.00 93.31 93 SER A O 1
ATOM 813 N N . ALA A 1 94 ? 3.475 4.852 -9.891 1.00 93.12 94 ALA A N 1
ATOM 814 C CA . ALA A 1 94 ? 3.073 3.600 -10.522 1.00 93.12 94 ALA A CA 1
ATOM 815 C C . ALA A 1 94 ? 2.972 3.759 -12.048 1.00 93.12 94 ALA A C 1
ATOM 817 O O . ALA A 1 94 ? 3.503 2.934 -12.786 1.00 93.12 94 ALA A O 1
ATOM 818 N N . SER A 1 95 ? 2.383 4.857 -12.526 1.00 93.06 95 SER A N 1
ATOM 819 C CA . SER A 1 95 ? 2.251 5.154 -13.961 1.00 93.06 95 SER A CA 1
ATOM 820 C C . SER A 1 95 ? 3.606 5.340 -14.648 1.00 93.06 95 SER A C 1
ATOM 822 O O . SER A 1 95 ? 3.821 4.817 -15.737 1.00 93.06 95 SER A O 1
ATOM 824 N N . GLN A 1 96 ? 4.556 6.017 -13.996 1.00 92.38 96 GLN A N 1
ATOM 825 C CA . GLN A 1 96 ? 5.935 6.137 -14.482 1.00 92.38 96 GLN A CA 1
ATOM 826 C C . GLN A 1 96 ? 6.617 4.769 -14.590 1.00 92.38 96 GLN A C 1
ATOM 828 O O . GLN A 1 96 ? 7.309 4.503 -15.569 1.00 92.38 96 GLN A O 1
ATOM 833 N N . LEU A 1 97 ? 6.389 3.879 -13.618 1.00 92.94 97 LEU A N 1
ATOM 834 C CA . LEU A 1 97 ? 6.927 2.520 -13.651 1.00 92.94 97 LEU A CA 1
ATOM 835 C C . LEU A 1 97 ? 6.327 1.680 -14.790 1.00 92.94 97 LEU A C 1
ATOM 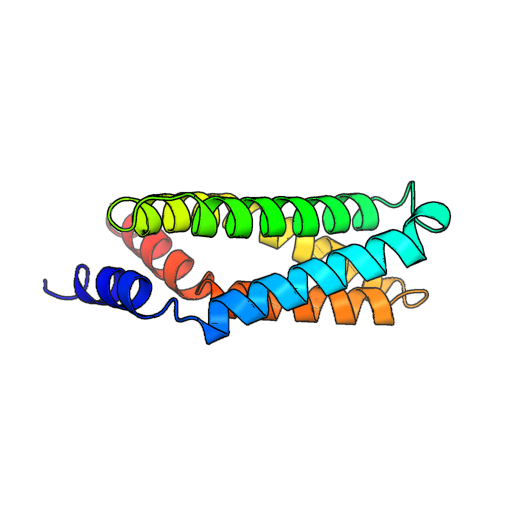837 O O . LEU A 1 97 ? 7.032 0.871 -15.393 1.00 92.94 97 LEU A O 1
ATOM 841 N N . ILE A 1 98 ? 5.043 1.886 -15.099 1.00 94.06 98 ILE A N 1
ATOM 842 C CA . ILE A 1 98 ? 4.374 1.279 -16.258 1.00 94.06 98 ILE A CA 1
ATOM 843 C C . ILE A 1 98 ? 4.996 1.801 -17.558 1.00 94.06 98 ILE A C 1
ATOM 845 O O . ILE A 1 98 ? 5.335 1.006 -18.433 1.00 94.06 98 ILE A O 1
ATOM 849 N N . ALA A 1 99 ? 5.208 3.114 -17.657 1.00 92.94 99 ALA A N 1
ATOM 850 C CA . ALA A 1 99 ? 5.795 3.752 -18.833 1.00 92.94 99 ALA A CA 1
ATOM 851 C C . ALA A 1 99 ? 7.260 3.343 -19.091 1.00 92.94 99 ALA A C 1
ATOM 853 O O . ALA A 1 99 ? 7.683 3.324 -20.242 1.00 92.94 99 ALA A O 1
ATOM 854 N N . ASP A 1 100 ? 8.026 2.976 -18.056 1.00 89.12 100 ASP A N 1
ATOM 855 C CA . ASP A 1 100 ? 9.406 2.469 -18.188 1.00 89.12 100 ASP A CA 1
ATOM 856 C C . ASP A 1 100 ? 9.461 1.075 -18.864 1.00 89.12 100 ASP A C 1
ATOM 858 O O . ASP A 1 100 ? 10.506 0.654 -19.353 1.00 89.12 100 ASP A O 1
ATOM 862 N N . VAL A 1 101 ? 8.335 0.347 -18.947 1.00 88.19 101 VAL A N 1
ATOM 863 C CA . VAL A 1 101 ? 8.159 -0.986 -19.576 1.00 88.19 101 VAL A CA 1
ATOM 864 C C . VAL A 1 101 ? 8.945 -2.125 -18.910 1.00 88.19 101 VAL A C 1
ATOM 866 O O . VAL A 1 101 ? 8.380 -3.187 -18.650 1.00 88.19 101 VAL A O 1
ATOM 869 N N . ARG A 1 102 ? 10.215 -1.909 -18.545 1.00 89.50 102 ARG A N 1
ATOM 870 C CA . ARG A 1 102 ? 11.132 -2.877 -17.912 1.00 89.50 102 ARG A CA 1
ATOM 871 C C . ARG A 1 102 ? 10.548 -3.538 -16.665 1.00 89.50 102 ARG A C 1
ATOM 873 O O . ARG A 1 102 ? 10.838 -4.698 -16.390 1.00 89.50 102 ARG A O 1
ATOM 880 N N . TYR A 1 103 ? 9.714 -2.804 -15.932 1.00 89.38 103 TYR A N 1
ATOM 881 C CA . TYR A 1 103 ? 9.055 -3.264 -14.709 1.00 89.38 103 TYR A CA 1
ATOM 882 C C . TYR A 1 103 ? 7.551 -2.976 -14.722 1.00 89.38 103 TYR A C 1
ATOM 884 O O . TYR A 1 103 ? 6.931 -2.848 -13.663 1.00 89.38 103 TYR A O 1
ATOM 892 N N . ALA A 1 104 ? 6.949 -2.892 -15.914 1.00 91.00 104 ALA A N 1
ATOM 893 C CA . ALA A 1 104 ? 5.547 -2.513 -16.056 1.00 91.00 104 ALA A CA 1
ATOM 894 C C . ALA A 1 104 ? 4.597 -3.448 -15.304 1.00 91.00 104 ALA A C 1
ATOM 896 O O . ALA A 1 104 ? 3.614 -2.979 -14.747 1.00 91.00 104 ALA A O 1
ATOM 897 N N . SER A 1 105 ? 4.912 -4.741 -15.196 1.00 93.25 105 SER A N 1
ATOM 898 C CA . SER A 1 105 ? 4.107 -5.692 -14.418 1.00 93.25 105 SER A CA 1
ATOM 899 C C . SER A 1 105 ? 4.012 -5.322 -12.933 1.00 93.25 105 SER A C 1
ATOM 901 O O . SER A 1 105 ? 2.936 -5.423 -12.348 1.00 93.25 105 SER A O 1
ATOM 903 N N . ILE A 1 106 ? 5.102 -4.831 -12.331 1.00 92.56 106 ILE A N 1
ATOM 904 C CA . ILE A 1 106 ? 5.111 -4.333 -10.947 1.00 92.56 106 ILE A CA 1
ATOM 905 C C . ILE A 1 106 ? 4.303 -3.037 -10.855 1.00 92.56 106 ILE A C 1
ATOM 907 O O . ILE A 1 106 ? 3.539 -2.860 -9.909 1.00 92.56 106 ILE A O 1
ATOM 911 N N . GLY A 1 107 ? 4.442 -2.151 -11.845 1.00 94.06 107 GLY A N 1
ATOM 912 C CA . GLY A 1 107 ? 3.671 -0.911 -11.928 1.00 94.06 107 GLY A CA 1
ATOM 913 C C . GLY A 1 107 ? 2.165 -1.156 -12.025 1.00 94.06 107 GLY A C 1
ATOM 914 O O . GLY A 1 107 ? 1.408 -0.565 -11.261 1.00 94.06 107 GLY A O 1
ATOM 915 N N . VAL A 1 108 ? 1.734 -2.078 -12.890 1.00 95.31 108 VAL A N 1
ATOM 916 C CA . VAL A 1 108 ? 0.327 -2.479 -13.045 1.00 95.31 108 VAL A CA 1
ATOM 917 C C . VAL A 1 108 ? -0.192 -3.134 -11.768 1.00 95.31 108 VAL A C 1
ATOM 919 O O . VAL A 1 108 ? -1.269 -2.772 -11.301 1.00 95.31 108 VAL A O 1
ATOM 922 N N . ALA A 1 109 ? 0.578 -4.047 -11.166 1.00 94.44 109 ALA A N 1
ATOM 923 C CA . ALA A 1 109 ? 0.204 -4.661 -9.896 1.00 94.44 109 ALA A CA 1
ATOM 924 C C . ALA A 1 109 ? 0.010 -3.600 -8.804 1.00 94.44 109 ALA A C 1
ATOM 926 O O . ALA A 1 109 ? -1.018 -3.590 -8.134 1.00 94.44 109 ALA A O 1
ATOM 927 N N . TRP A 1 110 ? 0.953 -2.665 -8.656 1.00 95.31 110 TRP A N 1
ATOM 928 C CA . TRP A 1 110 ? 0.840 -1.596 -7.667 1.00 95.31 110 TRP A CA 1
ATOM 929 C C . TRP A 1 110 ? -0.347 -0.666 -7.948 1.00 95.31 110 TRP A C 1
ATOM 931 O O . TRP A 1 110 ? -1.086 -0.340 -7.020 1.00 95.31 110 TRP A O 1
ATOM 941 N N . LEU A 1 111 ? -0.582 -0.292 -9.207 1.00 94.81 111 LEU A N 1
ATOM 942 C CA . LEU A 1 111 ? -1.737 0.521 -9.588 1.00 94.81 111 LEU A CA 1
ATOM 943 C C . LEU A 1 111 ? -3.064 -0.184 -9.261 1.00 94.81 111 LEU A C 1
ATOM 945 O O . LEU A 1 111 ? -3.984 0.458 -8.760 1.00 94.81 111 LEU A O 1
ATOM 949 N N . GLY A 1 112 ? -3.138 -1.504 -9.463 1.00 95.38 112 GLY A N 1
ATOM 950 C CA . GLY A 1 112 ? -4.280 -2.323 -9.053 1.00 95.38 112 GLY A CA 1
ATOM 951 C C . GLY A 1 112 ? -4.509 -2.299 -7.540 1.00 95.38 112 GLY A C 1
ATOM 952 O O . GLY A 1 112 ? -5.627 -2.049 -7.098 1.00 95.38 112 GLY A O 1
ATOM 953 N N . LEU A 1 113 ? -3.447 -2.461 -6.740 1.00 94.75 113 LEU A N 1
ATOM 954 C CA . LEU A 1 113 ? -3.542 -2.366 -5.276 1.00 94.75 113 LEU A CA 1
ATOM 955 C C . LEU A 1 113 ? -3.991 -0.969 -4.815 1.00 94.75 113 LEU A C 1
ATOM 957 O O . LEU A 1 113 ? -4.791 -0.857 -3.890 1.00 94.75 113 LEU A O 1
ATOM 961 N N . LEU A 1 114 ? -3.501 0.099 -5.455 1.00 92.88 114 LEU A N 1
ATOM 962 C CA . LEU A 1 114 ? -3.930 1.473 -5.169 1.00 92.88 114 LEU A CA 1
ATOM 963 C C . LEU A 1 114 ? -5.413 1.676 -5.482 1.00 92.88 114 LEU A C 1
ATOM 965 O O . LEU A 1 114 ? -6.134 2.238 -4.658 1.00 92.88 114 LEU A O 1
ATOM 969 N N . ALA A 1 115 ? -5.875 1.215 -6.645 1.00 91.50 115 ALA A N 1
ATOM 970 C CA . ALA A 1 115 ? -7.277 1.312 -7.038 1.00 91.50 115 ALA A CA 1
ATOM 971 C C . ALA A 1 115 ? -8.186 0.542 -6.070 1.00 91.50 115 ALA A C 1
ATOM 973 O O . ALA A 1 115 ? -9.222 1.055 -5.649 1.00 91.50 115 ALA A O 1
ATOM 974 N N . GLU A 1 116 ? -7.765 -0.652 -5.657 1.00 91.62 116 GLU A N 1
ATOM 975 C CA . GLU A 1 116 ? -8.521 -1.485 -4.728 1.00 91.62 116 GLU A CA 1
ATOM 976 C C . GLU A 1 116 ? -8.617 -0.854 -3.333 1.00 91.62 116 GLU A C 1
ATOM 978 O O . GLU A 1 116 ? -9.716 -0.716 -2.797 1.00 91.62 116 GLU A O 1
ATOM 983 N N . VAL A 1 117 ? -7.503 -0.365 -2.777 1.00 89.62 117 VAL A N 1
ATOM 984 C CA . VAL A 1 117 ? -7.516 0.377 -1.503 1.00 89.62 117 VAL A CA 1
ATOM 985 C C . VAL A 1 117 ? -8.373 1.641 -1.611 1.00 89.62 117 VAL A C 1
ATOM 987 O O . VAL A 1 117 ? -9.149 1.933 -0.704 1.00 89.62 117 VAL A O 1
ATOM 990 N N . SER A 1 118 ? -8.300 2.361 -2.734 1.00 85.38 118 SER A N 1
ATOM 991 C CA . SER A 1 118 ? -9.128 3.554 -2.973 1.00 85.38 118 SER A CA 1
ATOM 992 C C . SER A 1 118 ? -10.619 3.243 -2.966 1.00 85.38 118 SER A C 1
ATOM 994 O O . SER A 1 118 ? -11.408 4.015 -2.423 1.00 85.38 118 SER A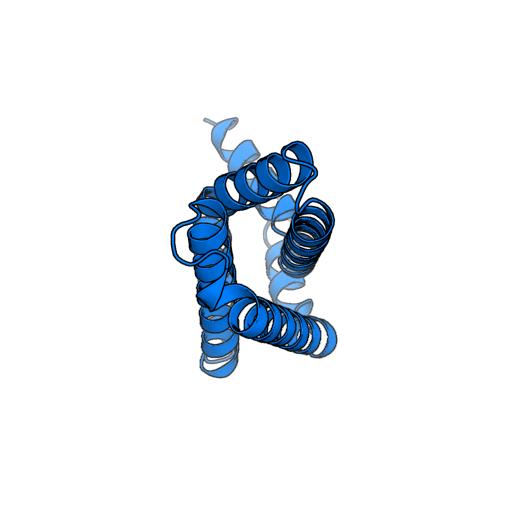 O 1
ATOM 996 N N . SER A 1 119 ? -10.994 2.110 -3.561 1.00 84.69 119 SER A N 1
ATOM 997 C CA . SER A 1 119 ? -12.370 1.623 -3.602 1.00 84.69 119 SER A CA 1
ATOM 998 C C . SER A 1 119 ? -12.856 1.195 -2.216 1.00 84.69 119 SER A C 1
ATOM 1000 O O . SER A 1 119 ? -13.928 1.622 -1.788 1.00 84.69 119 SER A O 1
ATOM 1002 N N . ILE A 1 120 ? -12.048 0.426 -1.474 1.00 83.00 120 ILE A N 1
ATOM 1003 C CA . ILE A 1 120 ? -12.375 -0.018 -0.110 1.00 83.00 120 ILE A CA 1
ATOM 1004 C C . ILE A 1 120 ? -12.608 1.179 0.819 1.00 83.00 120 ILE A C 1
ATOM 1006 O O . ILE A 1 120 ? -13.565 1.174 1.596 1.00 83.00 120 ILE A O 1
ATOM 1010 N N . LEU A 1 121 ? -11.760 2.204 0.710 1.00 78.38 121 LEU A N 1
ATOM 1011 C CA . LEU A 1 121 ? -11.800 3.403 1.548 1.00 78.38 121 LEU A CA 1
ATOM 1012 C C . LEU A 1 121 ? -12.747 4.491 1.024 1.00 78.38 121 LEU A C 1
ATOM 1014 O O . LEU A 1 121 ? -12.838 5.544 1.647 1.00 78.38 121 LEU A O 1
ATOM 1018 N N . ARG A 1 122 ? -13.436 4.263 -0.106 1.00 71.94 122 ARG A N 1
ATOM 1019 C CA . ARG A 1 122 ? -14.333 5.245 -0.748 1.00 71.94 122 ARG A CA 1
ATOM 1020 C C . ARG A 1 122 ? -13.685 6.623 -0.933 1.00 71.94 122 ARG A C 1
ATOM 1022 O O . ARG A 1 122 ? -14.344 7.656 -0.869 1.00 71.94 122 ARG A O 1
ATOM 1029 N N . LEU A 1 123 ? -12.389 6.647 -1.249 1.00 57.19 123 LEU A N 1
ATOM 1030 C CA . LEU A 1 123 ? -11.615 7.879 -1.459 1.00 57.19 123 LEU A CA 1
ATOM 1031 C C . LEU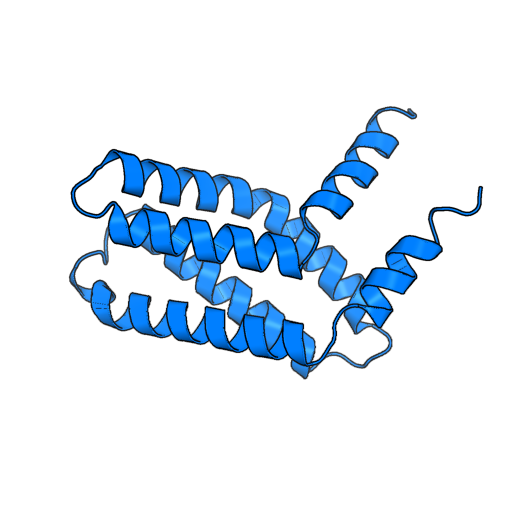 A 1 123 ? -12.212 8.800 -2.546 1.00 57.19 123 LEU A C 1
ATOM 1033 O O . LEU A 1 123 ? -11.941 9.998 -2.562 1.00 57.19 123 LEU A O 1
ATOM 1037 N N . GLN A 1 124 ? -13.030 8.253 -3.452 1.00 50.59 124 GLN A N 1
ATOM 1038 C CA . GLN A 1 124 ? -13.729 9.014 -4.492 1.00 50.59 124 GLN A CA 1
ATOM 1039 C C . GLN A 1 124 ? -14.962 9.778 -3.979 1.00 50.59 124 GLN A C 1
ATOM 1041 O O . GLN A 1 124 ? -15.226 10.872 -4.476 1.00 50.59 124 GLN A O 1
ATOM 1046 N N . GLU A 1 125 ? -15.671 9.245 -2.980 1.00 51.19 125 GLU A N 1
ATOM 1047 C CA . GLU A 1 125 ? -16.861 9.877 -2.383 1.00 51.19 125 GLU A CA 1
ATOM 1048 C C . GLU A 1 125 ? -16.447 11.074 -1.505 1.00 51.19 125 GLU A C 1
ATOM 1050 O O . GLU A 1 125 ? -17.028 12.151 -1.597 1.00 51.19 125 GLU A O 1
ATOM 1055 N N . LEU A 1 126 ? -15.331 10.952 -0.776 1.00 50.03 126 LEU A N 1
ATOM 1056 C CA . LEU A 1 126 ? -14.764 12.043 0.034 1.00 50.03 126 LEU A CA 1
ATOM 1057 C C . LEU A 1 126 ? -14.289 13.247 -0.796 1.00 50.03 126 LEU A C 1
ATOM 1059 O O . LEU A 1 126 ? -14.355 14.388 -0.346 1.00 50.03 126 LEU A O 1
ATOM 1063 N N . ARG A 1 127 ? -13.814 13.020 -2.028 1.00 45.34 127 ARG A N 1
ATOM 1064 C CA . ARG A 1 127 ? -13.375 14.105 -2.922 1.00 45.34 127 ARG A CA 1
ATOM 1065 C C . ARG A 1 127 ? -14.547 14.934 -3.453 1.00 45.34 127 ARG A C 1
ATOM 1067 O O . ARG A 1 127 ? -14.362 16.110 -3.760 1.00 45.34 127 ARG A O 1
ATOM 1074 N N . THR A 1 128 ? -15.723 14.326 -3.604 1.00 41.84 128 THR A N 1
ATOM 1075 C CA . THR A 1 128 ? -16.900 15.012 -4.154 1.00 41.84 128 THR A CA 1
ATOM 1076 C C . THR A 1 128 ? -17.527 15.967 -3.138 1.00 41.84 128 THR A C 1
ATOM 1078 O O . THR A 1 128 ? -18.001 17.021 -3.541 1.00 41.84 128 THR A O 1
ATOM 1081 N N . GLU A 1 129 ? -17.442 15.660 -1.840 1.00 44.16 129 GLU A N 1
ATOM 1082 C CA . GLU A 1 129 ? -17.982 16.500 -0.759 1.00 44.16 129 GLU A CA 1
ATOM 1083 C C . GLU A 1 129 ? -17.119 17.745 -0.471 1.00 44.16 129 GLU A C 1
ATOM 1085 O O . GLU A 1 129 ? -17.650 18.849 -0.357 1.00 44.16 129 GLU A O 1
ATOM 1090 N N . VAL A 1 130 ? -15.785 17.614 -0.453 1.00 47.78 130 VAL A N 1
ATOM 1091 C CA . VAL A 1 130 ? -14.879 18.767 -0.238 1.00 47.78 130 VAL A CA 1
ATOM 1092 C C . VAL A 1 130 ? -14.965 19.774 -1.392 1.00 47.78 130 VAL A C 1
ATOM 1094 O O . VAL A 1 130 ? -14.946 20.981 -1.174 1.00 47.78 130 VAL A O 1
ATOM 1097 N N . SER A 1 131 ? -15.120 19.289 -2.628 1.00 42.50 131 SER A N 1
ATOM 1098 C CA . SER A 1 131 ? -15.255 20.160 -3.801 1.00 42.50 131 SER A CA 1
ATOM 1099 C C . SER A 1 131 ? -16.592 20.907 -3.852 1.00 42.50 131 SER A C 1
ATOM 1101 O O . SER A 1 131 ? -16.651 21.948 -4.500 1.00 42.50 131 SER A O 1
ATOM 1103 N N . SER A 1 132 ? -17.658 20.392 -3.226 1.00 42.19 132 SER A N 1
ATOM 1104 C CA . SER A 1 132 ? -18.951 21.086 -3.162 1.00 42.19 132 SER A CA 1
ATOM 1105 C C . SER A 1 132 ? -18.979 22.210 -2.123 1.00 42.19 132 SER A C 1
ATOM 1107 O O . SER A 1 132 ? -19.652 23.213 -2.359 1.00 42.19 132 SER A O 1
ATOM 1109 N N . ASP A 1 133 ? -18.211 22.089 -1.035 1.00 46.12 133 ASP A N 1
ATOM 1110 C CA . ASP A 1 133 ? -18.088 23.141 -0.015 1.00 46.12 133 ASP A CA 1
ATOM 1111 C C . ASP A 1 133 ? -17.249 24.335 -0.506 1.00 46.12 133 ASP A C 1
ATOM 1113 O O . ASP A 1 133 ? -17.575 25.480 -0.202 1.00 46.12 133 ASP A O 1
ATOM 1117 N N . GLU A 1 134 ? -16.227 24.107 -1.339 1.00 45.50 134 GLU A N 1
ATOM 1118 C CA . GLU A 1 134 ? -15.420 25.192 -1.932 1.00 45.50 134 GLU A CA 1
ATOM 1119 C C . GLU A 1 134 ? -16.178 26.018 -2.986 1.00 45.50 134 GLU A C 1
ATOM 1121 O O . GLU A 1 134 ? -15.803 27.153 -3.265 1.00 45.50 134 GLU A O 1
ATOM 1126 N N . THR A 1 135 ? -17.256 25.482 -3.566 1.00 44.03 135 THR A N 1
ATOM 1127 C CA . THR A 1 135 ? -18.105 26.200 -4.538 1.00 44.03 135 THR A CA 1
ATOM 1128 C C . THR A 1 135 ? -19.319 26.897 -3.915 1.00 44.03 135 THR A C 1
ATOM 1130 O O . THR A 1 135 ? -20.106 27.508 -4.638 1.00 44.03 135 THR A O 1
ATOM 1133 N N . ALA A 1 136 ? -19.497 26.790 -2.594 1.00 44.53 136 ALA A N 1
ATOM 1134 C CA . ALA A 1 136 ? -20.622 27.358 -1.845 1.00 44.53 136 ALA A CA 1
ATOM 1135 C C . ALA A 1 136 ? -20.233 28.570 -0.964 1.00 44.53 136 ALA A C 1
ATOM 1137 O O . ALA A 1 136 ? -21.013 28.989 -0.103 1.00 44.53 136 ALA A O 1
ATOM 1138 N N . HIS A 1 137 ? -19.045 29.142 -1.177 1.00 38.59 137 HIS A N 1
ATOM 1139 C CA . HIS A 1 137 ? -18.593 30.439 -0.652 1.00 38.59 137 HIS A CA 1
ATOM 1140 C C . HIS A 1 137 ? -18.150 31.346 -1.802 1.00 38.59 137 HIS A C 1
ATOM 1142 O O . HIS A 1 137 ? -18.223 32.581 -1.615 1.00 38.59 137 HIS A O 1
#

Organism: NCBI:txid1346257

pLDDT: mean 77.55, std 19.26, range [34.16, 96.69]